Protein AF-A0A257MA29-F1 (afdb_monomer_lite)

Radius of gyration: 11.63 Å; chains: 1; bounding box: 23×17×31 Å

pLDDT: mean 96.89, std 3.28, range [78.5, 98.69]

Foldseek 3Di:
DAEAELEDDADAQCLPVLVVSVVVSVVVVPPGPYYDYDPPSNRDPPNPPVD

Structure (mmCIF, N/CA/C/O backbone):
data_AF-A0A257MA29-F1
#
_entry.id   AF-A0A257MA29-F1
#
loop_
_atom_site.group_PDB
_atom_site.id
_atom_site.type_symbol
_atom_site.label_atom_id
_atom_site.label_alt_id
_atom_site.label_comp_id
_atom_site.label_asym_id
_atom_site.label_entity_id
_atom_site.label_seq_id
_atom_site.pdbx_PDB_ins_code
_atom_site.Cartn_x
_atom_site.Cartn_y
_atom_site.Cartn_z
_atom_site.occupancy
_atom_site.B_iso_or_equiv
_atom_site.auth_seq_id
_atom_site.auth_comp_id
_atom_site.auth_asym_id
_atom_site.auth_atom_id
_atom_site.pdbx_PDB_model_num
ATOM 1 N N . MET A 1 1 ? -11.600 7.991 17.805 1.00 92.56 1 MET A N 1
ATOM 2 C CA . MET A 1 1 ? -11.043 7.782 16.459 1.00 92.56 1 MET A CA 1
ATOM 3 C C . MET A 1 1 ? -9.719 7.046 16.584 1.00 92.56 1 MET A C 1
ATOM 5 O O . MET A 1 1 ? -8.829 7.551 17.262 1.00 92.56 1 MET A O 1
ATOM 9 N N . LYS A 1 2 ? -9.605 5.847 16.013 1.00 97.25 2 LYS A N 1
ATOM 10 C CA . LYS A 1 2 ? -8.380 5.038 15.967 1.00 97.25 2 LYS A CA 1
ATOM 11 C C . LYS A 1 2 ? -7.777 5.127 14.570 1.00 97.25 2 LYS A C 1
ATOM 13 O O . LYS A 1 2 ? -8.464 4.855 13.592 1.00 97.25 2 LYS A O 1
ATOM 18 N N . ILE A 1 3 ? -6.502 5.488 14.482 1.00 98.25 3 ILE A N 1
ATOM 19 C CA . ILE A 1 3 ? -5.785 5.611 13.209 1.00 98.25 3 ILE A CA 1
ATOM 20 C C . ILE A 1 3 ? -4.703 4.535 13.156 1.00 98.25 3 ILE A C 1
ATOM 22 O O . ILE A 1 3 ? -3.919 4.400 14.094 1.00 98.25 3 ILE A O 1
ATOM 26 N N . ALA A 1 4 ? -4.650 3.786 12.060 1.00 98.50 4 ALA A N 1
ATOM 27 C CA . ALA A 1 4 ? -3.582 2.843 11.770 1.00 98.50 4 ALA A CA 1
ATOM 28 C C . ALA A 1 4 ? -2.565 3.465 10.810 1.00 98.50 4 ALA A C 1
ATOM 30 O O . ALA A 1 4 ? -2.919 3.947 9.734 1.00 98.50 4 ALA A O 1
ATOM 31 N N . LEU A 1 5 ? -1.288 3.406 11.177 1.00 98.38 5 LEU A N 1
ATOM 32 C CA . LEU A 1 5 ? -0.185 3.763 10.290 1.00 98.38 5 LEU A CA 1
ATOM 33 C C . LEU A 1 5 ? 0.362 2.483 9.658 1.00 98.38 5 LEU A C 1
ATOM 35 O O . LEU A 1 5 ? 0.943 1.635 10.335 1.00 98.38 5 LEU A O 1
ATOM 39 N N . LEU A 1 6 ? 0.150 2.324 8.355 1.00 98.31 6 LEU A N 1
ATOM 40 C CA . LEU A 1 6 ? 0.606 1.166 7.598 1.00 98.31 6 LEU A CA 1
ATOM 41 C C . LEU A 1 6 ? 2.057 1.394 7.163 1.00 98.31 6 LEU A C 1
ATOM 43 O O . LEU A 1 6 ? 2.327 1.939 6.093 1.00 98.31 6 LEU A O 1
ATOM 47 N N . GLN A 1 7 ? 2.999 0.968 8.004 1.00 97.44 7 GLN A N 1
ATOM 48 C CA . GLN A 1 7 ? 4.422 0.973 7.669 1.00 97.44 7 GLN A CA 1
ATOM 49 C C . GLN A 1 7 ? 4.750 -0.221 6.770 1.00 97.44 7 GLN A C 1
ATOM 51 O O . GLN A 1 7 ? 4.791 -1.369 7.215 1.00 97.44 7 GLN A O 1
ATOM 56 N N . LEU A 1 8 ? 4.953 0.056 5.485 1.00 98.00 8 LEU A N 1
ATOM 57 C CA . LEU A 1 8 ? 5.184 -0.945 4.448 1.00 98.00 8 LEU A CA 1
ATOM 58 C C . LEU A 1 8 ? 6.532 -0.709 3.768 1.00 98.00 8 LEU A C 1
ATOM 60 O O . LEU A 1 8 ? 7.047 0.404 3.769 1.00 98.00 8 LEU A O 1
ATOM 64 N N . ASN A 1 9 ? 7.065 -1.759 3.140 1.00 97.88 9 ASN A N 1
ATOM 65 C CA . ASN A 1 9 ? 8.217 -1.676 2.243 1.00 97.88 9 ASN A CA 1
ATOM 66 C C . ASN A 1 9 ? 7.748 -1.884 0.786 1.00 97.88 9 ASN A C 1
ATOM 68 O O . ASN A 1 9 ? 7.739 -3.031 0.305 1.00 97.88 9 ASN A O 1
ATOM 72 N N . PRO A 1 10 ? 7.223 -0.838 0.117 1.00 97.94 10 PRO A N 1
ATOM 73 C CA . PRO A 1 10 ? 6.771 -0.929 -1.267 1.00 97.94 10 PRO A CA 1
ATOM 74 C C . PRO A 1 10 ? 7.956 -1.111 -2.226 1.00 97.94 10 PRO A C 1
ATOM 76 O O . PRO A 1 10 ? 9.053 -0.620 -1.977 1.00 97.94 10 PRO A O 1
ATOM 79 N N . ILE A 1 11 ? 7.735 -1.825 -3.329 1.00 98.25 11 ILE A N 1
ATOM 80 C CA . ILE A 1 11 ? 8.719 -1.991 -4.408 1.00 98.25 11 ILE A CA 1
ATOM 81 C C . ILE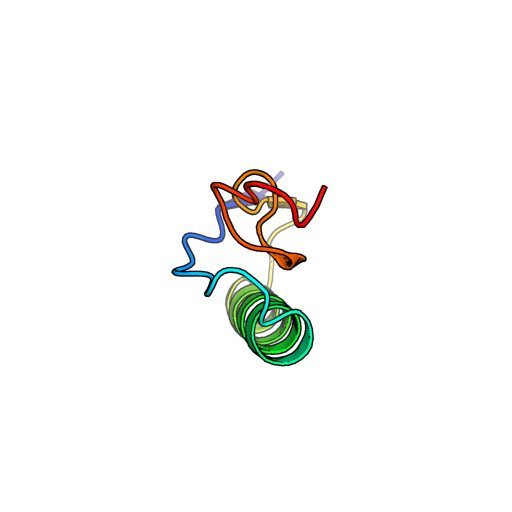 A 1 11 ? 8.351 -1.022 -5.530 1.00 98.25 11 ILE A C 1
ATOM 83 O O . ILE A 1 11 ? 7.213 -1.041 -5.995 1.00 98.25 11 ILE A O 1
ATOM 87 N N . VAL A 1 12 ? 9.296 -0.184 -5.963 1.00 98.06 12 VAL A N 1
ATOM 88 C CA . VAL A 1 12 ? 9.068 0.779 -7.051 1.00 98.06 12 VAL A CA 1
ATOM 89 C C . VAL A 1 12 ? 8.633 0.045 -8.326 1.00 98.06 12 VAL A C 1
ATOM 91 O O . VAL A 1 12 ? 9.302 -0.887 -8.763 1.00 98.06 12 VAL A O 1
ATOM 94 N N . GLY A 1 13 ? 7.500 0.446 -8.900 1.00 96.75 13 GLY A N 1
ATOM 95 C CA . GLY A 1 13 ? 6.907 -0.131 -10.110 1.00 96.75 13 GLY A CA 1
ATOM 96 C C . GLY A 1 13 ? 6.011 -1.359 -9.889 1.00 96.75 13 GLY A C 1
ATOM 97 O O . GLY A 1 13 ? 5.219 -1.694 -10.769 1.00 96.75 13 GLY A O 1
ATOM 98 N N . ASP A 1 14 ? 6.053 -2.013 -8.723 1.00 98.19 14 ASP A N 1
ATOM 99 C CA . ASP A 1 14 ? 5.240 -3.209 -8.446 1.00 98.19 14 ASP A CA 1
ATOM 100 C C . ASP A 1 14 ? 3.848 -2.852 -7.898 1.00 98.19 14 ASP A C 1
ATOM 102 O O . ASP A 1 14 ? 3.522 -3.081 -6.730 1.00 98.19 14 ASP A O 1
ATOM 106 N N . ILE A 1 15 ? 2.994 -2.294 -8.759 1.00 97.94 15 ILE A N 1
ATOM 107 C CA . ILE A 1 15 ? 1.631 -1.868 -8.393 1.00 97.94 15 ILE A CA 1
ATOM 108 C C . ILE A 1 15 ? 0.826 -3.031 -7.798 1.00 97.94 15 ILE A C 1
ATOM 110 O O . ILE A 1 15 ? 0.155 -2.883 -6.772 1.00 97.94 15 ILE A O 1
ATOM 114 N N . ARG A 1 16 ? 0.903 -4.217 -8.417 1.0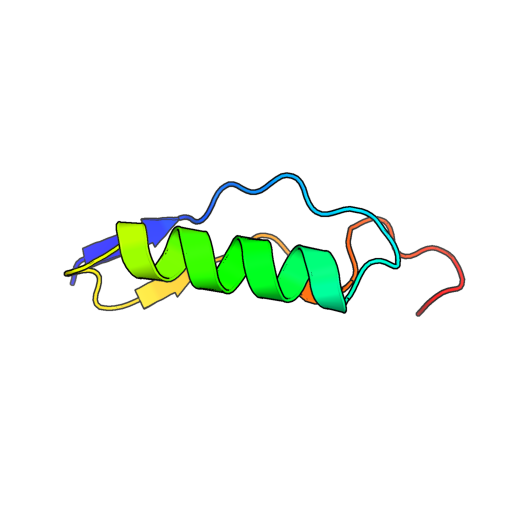0 98.62 16 ARG A N 1
ATOM 115 C CA . ARG A 1 16 ? 0.144 -5.389 -7.966 1.00 98.62 16 ARG A CA 1
ATOM 116 C C . ARG A 1 16 ? 0.645 -5.866 -6.602 1.00 98.62 16 ARG A C 1
ATOM 118 O O . ARG A 1 16 ? -0.172 -6.023 -5.694 1.00 98.62 16 ARG A O 1
ATOM 125 N N . GLY A 1 17 ? 1.947 -6.063 -6.418 1.00 98.69 17 GLY A N 1
ATOM 126 C CA . GLY A 1 17 ? 2.515 -6.492 -5.140 1.00 98.69 17 GLY A CA 1
ATOM 127 C C . GLY A 1 17 ? 2.282 -5.486 -4.019 1.00 98.69 17 GLY A C 1
ATOM 128 O O . GLY A 1 17 ? 1.878 -5.871 -2.918 1.00 98.69 17 GLY A O 1
ATOM 129 N N . ASN A 1 18 ? 2.435 -4.193 -4.300 1.00 98.62 18 ASN A N 1
ATOM 130 C CA . ASN A 1 18 ? 2.180 -3.137 -3.324 1.00 98.62 18 ASN A CA 1
ATOM 131 C C . ASN A 1 18 ? 0.701 -3.063 -2.929 1.00 98.62 18 ASN A C 1
ATOM 133 O O . ASN A 1 18 ? 0.398 -2.975 -1.737 1.00 98.62 18 ASN A O 1
ATOM 137 N N . SER A 1 19 ? -0.228 -3.205 -3.882 1.00 98.69 19 SER A N 1
ATOM 138 C CA . SER A 1 19 ? -1.665 -3.268 -3.574 1.00 98.69 19 SER A CA 1
ATOM 139 C C . SER A 1 19 ? -2.007 -4.438 -2.638 1.00 98.69 19 SER A C 1
ATOM 141 O O . SER A 1 19 ? -2.745 -4.268 -1.666 1.00 98.69 19 SER A O 1
ATOM 143 N N . MET A 1 20 ? -1.395 -5.612 -2.851 1.00 98.69 20 MET A N 1
ATOM 144 C CA . MET A 1 20 ? -1.576 -6.780 -1.982 1.00 98.69 20 MET A CA 1
ATOM 145 C C . MET A 1 20 ? -0.982 -6.561 -0.586 1.00 98.69 20 MET A C 1
ATOM 147 O O . MET A 1 20 ? -1.598 -6.962 0.407 1.00 98.69 20 MET A O 1
ATOM 151 N N . LYS A 1 21 ? 0.180 -5.897 -0.483 1.00 98.56 21 LYS A N 1
ATOM 152 C CA . LYS A 1 21 ? 0.783 -5.510 0.805 1.00 98.56 21 LYS A CA 1
ATOM 153 C C . LYS A 1 21 ? -0.141 -4.572 1.586 1.00 98.56 21 LYS A C 1
ATOM 155 O O . LYS A 1 21 ? -0.399 -4.837 2.760 1.00 98.56 21 LYS A O 1
ATOM 160 N N . ILE A 1 22 ? -0.690 -3.544 0.932 1.00 98.56 22 ILE A N 1
ATOM 161 C CA . ILE A 1 22 ? -1.641 -2.597 1.540 1.00 98.56 22 ILE A CA 1
ATOM 162 C C . ILE A 1 22 ? -2.897 -3.335 2.016 1.00 98.56 22 ILE A C 1
ATOM 164 O O . ILE A 1 22 ? -3.263 -3.226 3.184 1.00 98.56 22 ILE A O 1
ATOM 168 N N . ALA A 1 23 ? -3.512 -4.159 1.162 1.00 98.31 23 ALA A N 1
ATOM 169 C CA . ALA A 1 23 ? -4.713 -4.920 1.517 1.00 98.31 23 ALA A CA 1
ATOM 170 C C . ALA A 1 23 ? -4.473 -5.927 2.659 1.00 98.31 23 ALA A C 1
ATOM 172 O O . ALA A 1 23 ? -5.351 -6.175 3.487 1.00 98.31 23 ALA A O 1
ATOM 173 N N . SER A 1 24 ? -3.284 -6.532 2.724 1.00 98.25 24 SER A N 1
ATOM 174 C CA . SER A 1 24 ? -2.889 -7.418 3.825 1.00 98.25 24 SER A CA 1
ATOM 175 C C . SER A 1 24 ? -2.719 -6.653 5.140 1.00 98.25 24 SER A C 1
ATOM 177 O O . SER A 1 24 ? -3.221 -7.087 6.175 1.00 98.25 24 SER A O 1
ATOM 179 N N . ALA A 1 25 ? -2.065 -5.491 5.106 1.00 98.19 25 ALA A N 1
ATOM 180 C CA . ALA A 1 25 ? -1.863 -4.663 6.291 1.00 98.19 25 ALA A CA 1
ATOM 181 C C . ALA A 1 25 ? -3.171 -4.045 6.804 1.00 98.19 25 ALA A C 1
ATOM 183 O O . ALA A 1 25 ? -3.413 -4.057 8.009 1.00 98.19 25 ALA A O 1
ATOM 184 N N . LEU A 1 26 ? -4.057 -3.611 5.902 1.00 98.00 26 LEU A N 1
ATOM 185 C CA . LEU A 1 26 ? -5.384 -3.107 6.255 1.00 98.00 26 LEU A CA 1
ATOM 186 C C . LEU A 1 26 ? -6.211 -4.162 7.005 1.00 98.00 26 LEU A C 1
ATOM 188 O O . LEU A 1 26 ? -6.821 -3.848 8.021 1.00 98.00 26 LEU A O 1
ATOM 192 N N . ARG A 1 27 ? -6.169 -5.431 6.571 1.00 97.56 27 ARG A N 1
ATOM 193 C CA . ARG A 1 27 ? -6.840 -6.538 7.280 1.00 97.56 27 ARG A CA 1
ATOM 194 C C . ARG A 1 27 ? -6.313 -6.750 8.703 1.00 97.56 27 ARG A C 1
ATOM 196 O O . ARG A 1 27 ? -7.078 -7.154 9.570 1.00 97.56 27 ARG A O 1
ATOM 203 N N . LYS A 1 28 ? -5.028 -6.472 8.956 1.00 97.19 28 LYS A N 1
ATOM 204 C CA . LYS A 1 28 ? -4.423 -6.541 10.301 1.00 97.19 28 LYS A CA 1
ATOM 205 C C . LYS A 1 28 ? -4.774 -5.332 11.169 1.00 97.19 28 LYS A C 1
ATOM 207 O O . LYS A 1 28 ? -4.741 -5.438 12.388 1.00 97.19 28 LYS A O 1
ATOM 212 N N . AL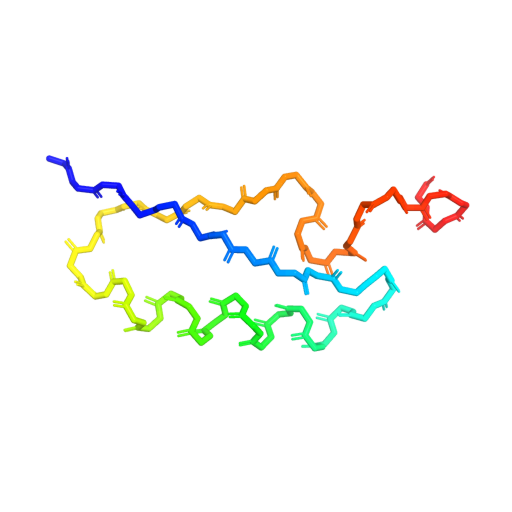A A 1 29 ? -5.135 -4.210 10.554 1.00 97.06 29 ALA A N 1
ATOM 213 C CA . ALA A 1 29 ? -5.575 -2.988 11.220 1.00 97.06 29 ALA A CA 1
ATOM 214 C C . ALA A 1 29 ? -7.087 -2.988 11.534 1.00 97.06 29 ALA A C 1
ATOM 216 O O . ALA A 1 29 ? -7.722 -1.932 11.560 1.00 97.06 29 ALA A O 1
ATOM 217 N N . ALA A 1 30 ? -7.679 -4.168 11.756 1.00 92.94 30 ALA A N 1
ATOM 218 C CA . ALA A 1 30 ? -9.093 -4.297 12.086 1.00 92.94 30 ALA A CA 1
ATOM 219 C C . ALA A 1 30 ? -9.440 -3.458 13.332 1.00 92.94 30 ALA A C 1
ATOM 221 O O . ALA A 1 30 ? -8.806 -3.584 14.380 1.00 92.94 30 ALA A O 1
ATOM 222 N N . GLY A 1 31 ? -10.446 -2.587 13.208 1.00 94.75 31 GLY A N 1
ATOM 223 C CA . GLY A 1 31 ? -10.876 -1.675 14.274 1.00 94.75 31 GLY A CA 1
ATOM 224 C C . GLY A 1 31 ? -10.239 -0.280 14.246 1.00 94.75 31 GLY A C 1
ATOM 225 O O . GLY A 1 31 ? -10.481 0.498 15.170 1.00 94.75 31 GLY A O 1
ATOM 226 N N . ALA A 1 32 ? -9.440 0.047 13.226 1.00 98.12 32 ALA A N 1
ATOM 227 C CA . ALA A 1 32 ? -9.102 1.431 12.905 1.00 98.12 32 ALA A CA 1
ATOM 228 C C . ALA A 1 32 ? -10.229 2.094 12.093 1.00 98.12 32 ALA A C 1
ATOM 230 O O . ALA A 1 32 ? -10.809 1.468 11.209 1.00 98.12 32 ALA A O 1
ATOM 231 N N . ASP A 1 33 ? -10.496 3.368 12.375 1.00 98.31 33 ASP A N 1
ATOM 232 C CA . ASP A 1 33 ? -11.440 4.205 11.624 1.00 98.31 33 ASP A CA 1
ATOM 233 C C . ASP A 1 33 ? -10.786 4.787 10.356 1.00 98.31 33 ASP A C 1
ATOM 235 O O . ASP A 1 33 ? -11.463 5.127 9.390 1.00 98.31 33 ASP A O 1
ATOM 239 N N . LEU A 1 34 ? -9.453 4.904 10.363 1.00 98.00 34 LEU A N 1
ATOM 240 C CA . LEU A 1 34 ? -8.640 5.405 9.258 1.00 98.00 34 LEU A CA 1
ATOM 241 C C . LEU A 1 34 ? -7.322 4.630 9.191 1.00 98.00 34 LEU A C 1
ATOM 243 O O . LEU A 1 34 ? -6.676 4.417 10.216 1.00 98.00 34 LEU A O 1
ATOM 247 N N . ALA A 1 35 ? -6.889 4.262 7.987 1.00 98.19 35 ALA A N 1
ATOM 248 C CA . ALA A 1 35 ? -5.568 3.698 7.739 1.00 98.19 35 ALA A CA 1
ATOM 249 C C . ALA A 1 35 ? -4.794 4.591 6.765 1.00 98.19 35 ALA A C 1
ATOM 251 O O . ALA A 1 35 ? -5.329 4.996 5.734 1.00 98.19 35 ALA A O 1
ATOM 252 N N . VAL A 1 36 ? -3.538 4.889 7.090 1.00 98.38 36 VAL A N 1
ATOM 253 C CA . VAL A 1 36 ? -2.678 5.788 6.312 1.00 98.38 36 VAL A CA 1
ATOM 254 C C . VAL A 1 36 ? -1.429 5.035 5.876 1.00 98.38 36 VAL A C 1
ATOM 256 O O . VAL A 1 36 ? -0.796 4.360 6.686 1.00 98.38 36 VAL A O 1
ATOM 259 N N . THR A 1 37 ? -1.071 5.140 4.600 1.00 98.50 37 THR A N 1
ATOM 260 C CA . THR A 1 37 ? 0.189 4.624 4.044 1.00 98.50 37 THR A CA 1
ATOM 261 C C . THR A 1 37 ? 1.203 5.756 3.871 1.00 98.50 37 THR A C 1
ATOM 263 O O . THR A 1 37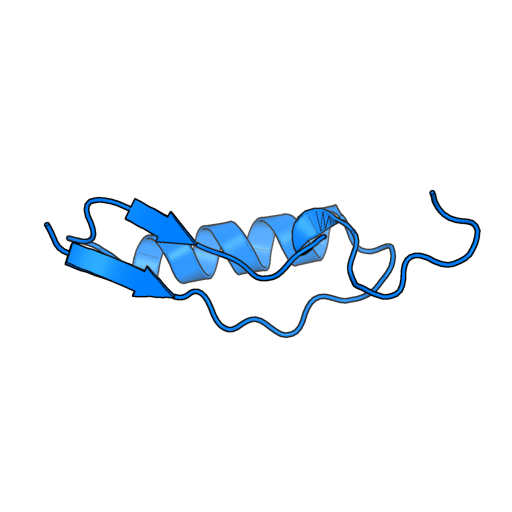 ? 0.854 6.929 3.985 1.00 98.50 37 THR A O 1
ATOM 266 N N . SER A 1 38 ? 2.452 5.425 3.536 1.00 97.56 38 SER A N 1
ATOM 267 C CA . SER A 1 38 ? 3.408 6.422 3.040 1.00 97.56 38 SER A CA 1
ATOM 268 C C . SER A 1 38 ? 2.959 7.028 1.703 1.00 97.56 38 SER A C 1
ATOM 270 O O . SER A 1 38 ? 2.117 6.463 0.994 1.00 97.56 38 SER A O 1
ATOM 272 N N . GLU A 1 39 ? 3.567 8.157 1.336 1.00 98.06 39 GLU A N 1
ATOM 273 C CA . GLU A 1 39 ? 3.438 8.742 0.001 1.00 98.06 39 GLU A CA 1
ATOM 274 C C . GLU A 1 39 ? 3.814 7.718 -1.083 1.00 98.06 39 GLU A C 1
ATOM 276 O O . GLU A 1 39 ? 4.697 6.878 -0.885 1.00 98.06 39 GLU A O 1
ATOM 281 N N . LEU A 1 40 ? 3.095 7.759 -2.209 1.00 97.75 40 LEU A N 1
ATOM 282 C CA . LEU A 1 40 ? 3.256 6.852 -3.346 1.00 97.75 40 LEU A CA 1
ATOM 283 C C . LEU A 1 40 ? 3.278 5.356 -2.982 1.00 97.75 40 LEU A C 1
ATOM 285 O O . LEU A 1 40 ? 3.819 4.568 -3.743 1.00 97.75 40 LEU A O 1
ATOM 289 N N . ALA A 1 41 ? 2.667 4.905 -1.880 1.00 98.06 41 ALA A N 1
ATOM 290 C CA . ALA A 1 41 ? 2.764 3.504 -1.441 1.00 98.06 41 ALA A CA 1
ATOM 291 C C . ALA A 1 41 ? 2.315 2.458 -2.481 1.00 98.06 41 ALA A C 1
ATOM 293 O O . ALA A 1 41 ? 2.752 1.311 -2.412 1.00 98.06 41 ALA A O 1
ATOM 294 N N . LEU A 1 42 ? 1.460 2.833 -3.440 1.00 97.75 42 LEU A N 1
ATOM 295 C CA . LEU A 1 42 ? 1.052 1.954 -4.537 1.00 97.75 42 LEU A CA 1
ATOM 296 C C . LEU A 1 42 ? 2.146 1.812 -5.609 1.00 97.75 42 LEU A C 1
ATOM 298 O O . LEU A 1 42 ? 2.412 0.702 -6.063 1.00 97.75 42 LEU A O 1
ATOM 302 N N . LEU A 1 43 ? 2.797 2.915 -5.988 1.00 97.94 43 LEU A N 1
ATOM 303 C CA . LEU A 1 43 ? 3.858 2.923 -6.998 1.00 97.94 43 LEU A CA 1
ATOM 304 C C . LEU A 1 43 ? 5.238 2.595 -6.410 1.00 97.94 43 LEU A C 1
ATOM 306 O O . LEU A 1 43 ? 6.060 2.012 -7.101 1.00 97.94 43 LEU A O 1
ATOM 310 N N . GLY A 1 44 ? 5.482 2.939 -5.148 1.00 97.00 44 GLY A N 1
ATOM 311 C CA . GLY A 1 44 ? 6.796 3.027 -4.515 1.00 97.00 44 GLY A CA 1
ATOM 312 C C . GLY A 1 44 ? 7.440 4.410 -4.685 1.00 97.00 44 GLY A C 1
ATOM 313 O O . GLY A 1 44 ? 7.122 5.152 -5.612 1.00 97.00 44 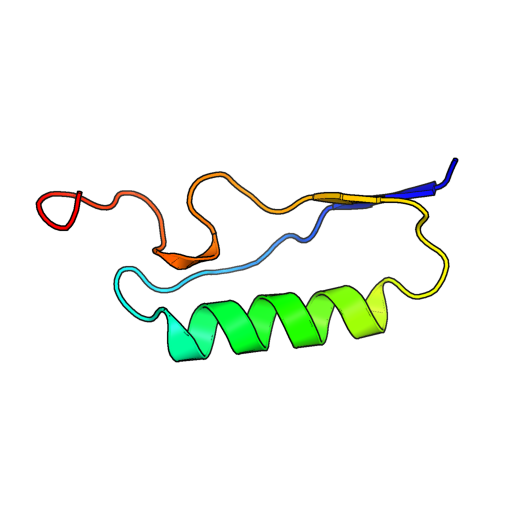GLY A O 1
ATOM 314 N N . TYR A 1 45 ? 8.356 4.752 -3.775 1.00 96.31 45 TYR A N 1
ATOM 315 C CA . TYR A 1 45 ? 9.100 6.016 -3.777 1.00 96.31 45 TYR A CA 1
ATOM 316 C C . TYR A 1 45 ? 10.618 5.750 -3.705 1.00 96.31 45 TYR A C 1
ATOM 318 O O . TYR A 1 45 ? 11.025 4.874 -2.937 1.00 96.31 45 TYR A O 1
ATOM 326 N N . PRO A 1 46 ? 11.467 6.504 -4.434 1.00 96.19 46 PRO A N 1
ATOM 327 C CA . PRO A 1 46 ? 11.109 7.534 -5.414 1.00 96.19 46 PRO A CA 1
ATOM 328 C C . PRO A 1 46 ? 10.625 6.918 -6.741 1.00 96.19 46 PRO A C 1
ATOM 330 O O . PRO A 1 46 ? 11.158 5.884 -7.149 1.00 96.19 46 PRO A O 1
ATOM 333 N N . PRO A 1 47 ? 9.667 7.549 -7.446 1.00 95.00 47 PRO A N 1
ATOM 334 C CA . PRO A 1 47 ? 9.112 7.005 -8.686 1.00 95.00 47 PRO A CA 1
ATOM 335 C C . PRO A 1 47 ? 10.051 7.174 -9.891 1.00 95.00 47 PRO A C 1
ATOM 337 O O . PRO A 1 47 ? 9.955 6.405 -10.844 1.00 95.00 47 PRO A O 1
ATOM 340 N N . ARG A 1 48 ? 10.993 8.131 -9.835 1.00 92.88 48 ARG A N 1
ATOM 341 C CA . ARG A 1 48 ? 11.852 8.521 -10.972 1.00 92.88 48 ARG A CA 1
ATOM 342 C C . ARG A 1 48 ? 10.984 8.798 -12.209 1.00 92.88 48 ARG A C 1
ATOM 344 O O . ARG A 1 48 ? 9.926 9.386 -12.055 1.00 92.88 48 ARG A O 1
ATOM 351 N N . ASP A 1 49 ? 11.388 8.327 -13.386 1.00 95.06 49 ASP A N 1
ATOM 352 C CA . ASP A 1 49 ? 10.700 8.573 -14.660 1.00 95.06 49 ASP A CA 1
ATOM 353 C C . ASP A 1 49 ? 9.385 7.780 -14.834 1.00 95.06 49 ASP A C 1
ATOM 355 O O . ASP A 1 49 ? 8.807 7.769 -15.919 1.00 95.06 49 ASP A O 1
ATOM 359 N N . LEU A 1 50 ? 8.909 7.074 -13.798 1.00 87.69 50 LEU A N 1
ATOM 360 C CA . LEU A 1 50 ? 7.603 6.400 -13.819 1.00 87.69 50 LEU A CA 1
ATOM 361 C C . LEU A 1 50 ? 6.425 7.363 -13.581 1.00 87.69 50 LEU A C 1
ATOM 363 O O . LEU A 1 50 ? 5.277 6.911 -13.631 1.00 87.69 50 LEU A O 1
ATOM 367 N N . LEU A 1 51 ? 6.691 8.639 -13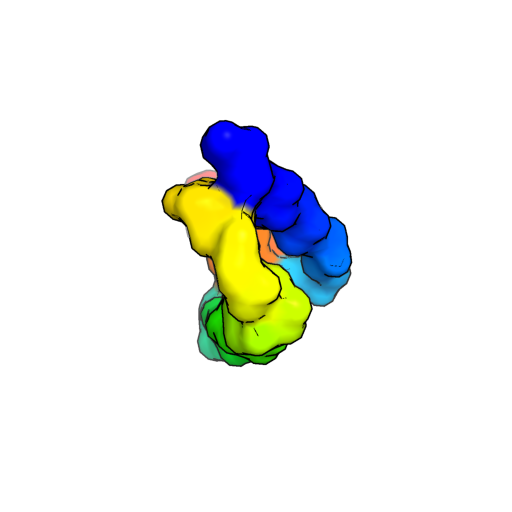.270 1.00 78.50 51 LEU A N 1
ATOM 368 C CA . LEU A 1 51 ? 5.692 9.659 -12.940 1.00 78.50 51 LEU A CA 1
ATOM 369 C C . LEU A 1 51 ? 6.129 11.042 -13.440 1.00 78.50 51 LEU A C 1
ATOM 371 O O . LEU A 1 51 ? 7.308 11.395 -13.219 1.00 78.50 51 LEU A O 1
#

Secondary structure (DSSP, 8-state):
--EEEE---PPTT-HHHHHHHHHHHHHHTTT-SEEEEPTTTTT-S--GGG-

Sequence (51 aa):
MKIALLQLNPIVGDIRGNSMKIASALRKAAGADLAVTSELALLGYPPRDLL